Protein AF-A0A0D2M891-F1 (afdb_monomer_lite)

Foldseek 3Di:
DPDPPPQPPAPPPDDLQACEEDEFAPVVVCCCVPRVVRACDDPSHYHYDHADAQDWDADPNKTWHWYDQAPDVRQTKIKIWAWDPPPPDDPDDDGHTDIDIGNDRHD

Organism: NCBI:txid145388

Sequence (107 aa):
MASQVESIKRIPGLPRTFPSTIFCSDITADLLIHDYRLKVAGPGACQLVRLPMCERLVVDGVGVTALPANHCPGAVMLLFEVPRRGAAAAGGGGGGVHVILHTGDCR

Radius of gyration: 17.39 Å; chains: 1; bounding box: 45×27×53 Å

InterPro domains:
  IPR036866 Ribonuclease 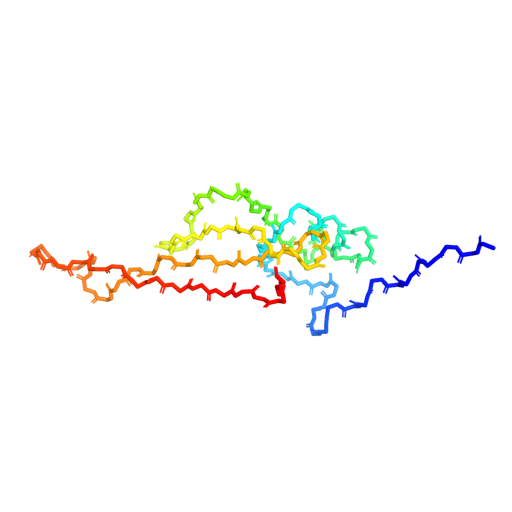Z/Hydroxyacylglutathione hydrolase-like [G3DSA:3.60.15.10] (10-107)
  IPR036866 Ribonuclease Z/Hydroxyacylglutathione hydrolase-like [SSF56281] (10-106)

Secondary structure (DSSP, 8-state):
-----------TT--S---SEEEE-HHHHHHHHHTS----SSTTPPEEEEPPBT-EEEETTEEEEEEE-SSSTT-EEEEEEEEPTTTTTSSSS--PEEEEEE--S--

Structure (mmCIF, N/CA/C/O backbone):
data_AF-A0A0D2M891-F1
#
_entry.id   AF-A0A0D2M891-F1
#
loop_
_atom_site.group_PDB
_atom_site.id
_atom_site.type_symbol
_atom_site.label_atom_id
_atom_site.label_alt_id
_atom_site.label_comp_id
_atom_site.label_asym_id
_atom_site.label_entity_id
_atom_site.label_seq_id
_atom_site.pdbx_PDB_ins_code
_atom_site.Cartn_x
_atom_site.Cartn_y
_atom_site.Cartn_z
_atom_site.occupancy
_atom_site.B_iso_or_equiv
_atom_site.auth_seq_id
_atom_site.auth_comp_id
_atom_site.auth_asym_id
_atom_site.auth_atom_id
_atom_site.pdbx_PDB_model_num
ATOM 1 N N . MET A 1 1 ? 19.100 -2.600 -30.274 1.00 41.88 1 MET A N 1
ATOM 2 C CA . MET A 1 1 ? 18.465 -3.137 -29.053 1.00 41.88 1 MET A CA 1
ATOM 3 C C . MET A 1 1 ? 18.854 -2.271 -27.860 1.00 41.88 1 MET A C 1
ATOM 5 O O . MET A 1 1 ? 19.705 -2.654 -27.073 1.00 41.88 1 MET A O 1
ATOM 9 N N . ALA A 1 2 ? 18.269 -1.074 -27.765 1.00 35.12 2 ALA A N 1
ATOM 10 C CA . ALA A 1 2 ? 18.356 -0.237 -26.573 1.00 35.12 2 ALA A CA 1
ATOM 11 C C . ALA A 1 2 ? 17.042 -0.446 -25.816 1.00 35.12 2 ALA A C 1
ATOM 13 O O . ALA A 1 2 ? 15.984 -0.014 -26.265 1.00 35.12 2 ALA A O 1
ATOM 14 N N . SER A 1 3 ? 17.127 -1.257 -24.765 1.00 44.69 3 SER A N 1
ATOM 15 C CA . SER A 1 3 ? 16.030 -1.659 -23.890 1.00 44.69 3 SER A CA 1
ATOM 16 C C . SER A 1 3 ? 15.277 -0.439 -23.366 1.00 44.69 3 SER A C 1
ATOM 18 O O . SER A 1 3 ? 15.904 0.495 -22.869 1.00 44.69 3 SER A O 1
ATOM 20 N N . GLN A 1 4 ? 13.945 -0.475 -23.459 1.00 41.50 4 GLN A N 1
ATOM 21 C CA . GLN A 1 4 ? 13.029 0.423 -22.761 1.00 41.50 4 GLN A CA 1
ATOM 22 C C . GLN A 1 4 ? 13.383 0.463 -21.271 1.00 41.50 4 GLN A C 1
ATOM 24 O O . GLN A 1 4 ? 12.987 -0.402 -20.499 1.00 41.50 4 GLN A O 1
ATOM 29 N N . VAL A 1 5 ? 14.131 1.479 -20.862 1.00 44.22 5 VAL A N 1
ATOM 30 C CA . VAL A 1 5 ? 14.094 1.981 -19.491 1.00 44.22 5 VAL A CA 1
ATOM 31 C C . VAL A 1 5 ? 13.279 3.259 -19.576 1.00 44.22 5 VAL A C 1
ATOM 33 O O . VAL A 1 5 ? 13.806 4.369 -19.517 1.00 44.22 5 VAL A O 1
ATOM 36 N N . GLU A 1 6 ? 11.981 3.108 -19.852 1.00 43.78 6 GLU A N 1
ATOM 37 C CA . GLU A 1 6 ? 11.057 4.216 -19.656 1.00 43.78 6 GLU A CA 1
ATOM 38 C C . GLU A 1 6 ? 11.119 4.566 -18.177 1.00 43.78 6 GLU A C 1
ATOM 40 O O . GLU A 1 6 ? 10.836 3.749 -17.302 1.00 43.78 6 GLU A O 1
ATOM 45 N N . SER A 1 7 ? 11.602 5.779 -17.921 1.00 43.09 7 SER A N 1
ATOM 46 C CA . SER A 1 7 ? 11.691 6.378 -16.604 1.00 43.09 7 SER A CA 1
ATOM 47 C C . SER A 1 7 ? 10.398 6.109 -15.851 1.00 43.09 7 SER A C 1
ATOM 49 O O . SER A 1 7 ? 9.326 6.405 -16.380 1.00 43.09 7 SER A O 1
ATOM 51 N N . ILE A 1 8 ? 10.489 5.582 -14.629 1.00 49.88 8 ILE A N 1
ATOM 52 C CA . ILE A 1 8 ? 9.356 5.537 -13.706 1.00 49.88 8 ILE A CA 1
ATOM 53 C C . ILE A 1 8 ? 8.727 6.917 -13.702 1.00 49.88 8 ILE A C 1
ATOM 55 O O . ILE A 1 8 ? 9.308 7.899 -13.226 1.00 49.88 8 ILE A O 1
ATOM 59 N N . LYS A 1 9 ? 7.565 7.000 -14.358 1.00 55.25 9 LYS A N 1
ATOM 60 C CA . LYS A 1 9 ? 6.776 8.214 -14.428 1.00 55.25 9 LYS A CA 1
ATOM 61 C C . LYS A 1 9 ? 6.457 8.537 -12.986 1.00 55.25 9 LYS A C 1
ATOM 63 O O . LYS A 1 9 ? 5.777 7.788 -12.295 1.00 55.25 9 LYS A O 1
ATOM 68 N N . ARG A 1 10 ? 7.066 9.625 -12.532 1.00 64.12 10 ARG A N 1
ATOM 69 C CA . ARG A 1 10 ? 6.881 10.232 -11.225 1.00 64.12 10 ARG A CA 1
ATOM 70 C C . ARG A 1 10 ? 5.417 10.075 -10.794 1.00 64.12 10 ARG A C 1
ATOM 72 O O . ARG A 1 10 ? 4.562 10.528 -11.547 1.00 64.12 10 ARG A O 1
ATOM 79 N N . ILE A 1 11 ? 5.132 9.474 -9.631 1.00 81.81 11 ILE A N 1
ATOM 80 C CA . ILE A 1 11 ? 3.766 9.443 -9.081 1.00 81.81 11 ILE A CA 1
ATOM 81 C C . ILE A 1 11 ? 3.316 10.902 -8.929 1.00 81.81 11 ILE A C 1
ATOM 83 O O . ILE A 1 11 ? 3.908 11.628 -8.116 1.00 81.81 11 ILE A O 1
ATOM 87 N N . PRO A 1 12 ? 2.356 11.385 -9.740 1.00 86.19 12 PRO A N 1
ATOM 88 C CA . PRO A 1 12 ? 2.004 12.795 -9.736 1.00 86.19 12 PRO A CA 1
ATOM 89 C C . PRO A 1 12 ? 1.512 13.209 -8.348 1.00 86.19 12 PRO A C 1
ATOM 91 O O . PRO A 1 12 ? 0.698 12.526 -7.738 1.00 86.19 12 PRO A O 1
ATOM 94 N N . GLY A 1 13 ? 2.037 14.319 -7.833 1.00 88.06 13 GLY A N 1
ATOM 95 C CA . GLY A 1 13 ? 1.647 14.849 -6.524 1.00 88.06 13 GLY A CA 1
ATOM 96 C C . GLY A 1 13 ? 2.391 14.272 -5.316 1.00 88.06 13 GLY A C 1
ATOM 97 O O . GLY A 1 13 ? 2.273 14.850 -4.240 1.00 88.06 13 GLY A O 1
ATOM 98 N N . LEU A 1 14 ? 3.214 13.225 -5.457 1.00 92.69 14 LEU A N 1
ATOM 99 C CA . LEU A 1 14 ? 4.024 12.724 -4.339 1.00 92.69 14 LEU A CA 1
ATOM 100 C C . LEU A 1 14 ? 5.336 13.530 -4.210 1.00 92.69 14 LEU A C 1
ATOM 102 O O . LEU A 1 14 ? 6.178 13.463 -5.098 1.00 92.69 14 LEU A O 1
ATOM 106 N N . PRO A 1 15 ? 5.602 14.317 -3.158 1.00 93.06 15 PRO A N 1
ATOM 107 C CA . PRO A 1 15 ? 6.916 14.950 -2.985 1.00 93.06 15 PRO A CA 1
ATOM 108 C C . PRO A 1 15 ? 8.009 13.926 -2.611 1.00 93.06 15 PRO A C 1
ATOM 110 O O . PRO A 1 15 ? 7.722 12.855 -2.088 1.00 93.06 15 PRO A O 1
ATOM 113 N N . ARG A 1 16 ? 9.295 14.257 -2.835 1.00 91.50 16 ARG A N 1
ATOM 114 C CA . ARG A 1 16 ? 10.427 13.400 -2.394 1.00 91.50 16 ARG A CA 1
ATOM 115 C C . ARG A 1 16 ? 10.555 13.321 -0.868 1.00 91.50 16 ARG A C 1
ATOM 117 O O . ARG A 1 16 ? 11.127 12.370 -0.347 1.00 91.50 16 ARG A O 1
ATOM 124 N N . THR A 1 17 ? 10.076 14.341 -0.167 1.00 94.38 17 THR A N 1
ATOM 125 C CA . THR A 1 17 ? 9.935 14.387 1.292 1.00 94.38 17 THR A CA 1
ATOM 126 C C . THR A 1 17 ? 8.458 14.310 1.618 1.00 94.38 17 THR A C 1
ATOM 128 O O . THR A 1 17 ? 7.717 15.237 1.293 1.00 94.38 17 THR A O 1
ATOM 131 N N . PHE A 1 18 ? 8.042 13.223 2.247 1.00 95.56 18 PHE A N 1
ATOM 132 C CA . PHE A 1 18 ? 6.651 12.977 2.592 1.00 95.56 18 PHE A CA 1
ATOM 133 C C . PHE A 1 18 ? 6.617 12.418 4.019 1.00 95.56 18 PHE A C 1
ATOM 135 O O . PHE A 1 18 ? 6.767 11.213 4.180 1.00 95.56 18 PHE A O 1
ATOM 142 N N . PRO A 1 19 ? 6.517 13.268 5.061 1.00 96.06 19 PRO A N 1
ATOM 143 C CA . PRO A 1 19 ? 6.595 12.848 6.463 1.00 96.06 19 PRO A CA 1
ATOM 144 C C . PRO A 1 19 ? 5.291 12.177 6.920 1.00 96.06 19 PRO A C 1
ATOM 146 O O . PRO A 1 19 ? 4.531 12.709 7.725 1.00 96.06 19 PRO A O 1
ATOM 149 N N . SER A 1 20 ? 4.982 11.033 6.323 1.00 95.94 20 SER A N 1
ATOM 150 C CA . SER A 1 20 ? 3.785 10.228 6.564 1.00 95.94 20 SER A CA 1
ATOM 151 C C . SER A 1 20 ? 4.051 8.778 6.167 1.00 95.94 20 SER A C 1
ATOM 153 O O . SER A 1 20 ? 5.165 8.429 5.768 1.00 95.94 20 SER A O 1
ATOM 155 N N . THR A 1 21 ? 3.036 7.928 6.302 1.00 97.38 21 THR A N 1
ATOM 156 C CA . THR A 1 21 ? 3.132 6.503 5.986 1.00 97.38 21 THR A CA 1
ATOM 157 C C . THR A 1 21 ? 2.552 6.212 4.610 1.00 97.38 21 THR A C 1
ATOM 159 O O . THR A 1 21 ? 1.449 6.651 4.288 1.00 97.38 21 THR A O 1
ATOM 162 N N . ILE A 1 22 ? 3.279 5.439 3.809 1.00 97.44 22 ILE A N 1
ATOM 163 C CA . ILE A 1 22 ? 2.796 4.884 2.546 1.00 97.44 22 ILE A CA 1
ATOM 164 C C . ILE A 1 22 ? 2.726 3.367 2.691 1.00 97.44 22 ILE A C 1
ATOM 166 O O . ILE A 1 22 ? 3.728 2.716 2.989 1.00 97.44 22 ILE A O 1
ATOM 170 N N . PHE A 1 23 ? 1.539 2.817 2.447 1.00 98.00 23 PHE A N 1
ATOM 171 C CA . PHE A 1 23 ? 1.301 1.382 2.347 1.00 98.00 23 PHE A CA 1
ATOM 172 C C . PHE A 1 23 ? 1.318 0.986 0.874 1.00 98.00 23 PHE A C 1
ATOM 174 O O . PHE A 1 23 ? 0.591 1.567 0.069 1.00 98.00 23 PHE A O 1
ATOM 181 N N . CYS A 1 24 ? 2.157 0.026 0.504 1.00 97.75 24 CYS A N 1
ATOM 182 C CA . CYS A 1 24 ? 2.269 -0.423 -0.881 1.00 97.75 24 CYS A CA 1
ATOM 183 C C . CYS A 1 24 ? 2.838 -1.843 -0.966 1.00 97.75 24 CYS A C 1
ATOM 185 O O . CYS A 1 24 ? 3.225 -2.427 0.043 1.00 97.75 24 CYS A O 1
ATOM 187 N N . SER A 1 25 ? 2.866 -2.415 -2.169 1.00 97.75 25 SER A N 1
ATOM 188 C CA . SER A 1 25 ? 3.539 -3.692 -2.421 1.00 97.75 25 SER A CA 1
ATOM 189 C C . SER A 1 25 ? 5.058 -3.565 -2.303 1.00 97.75 25 SER A C 1
ATOM 191 O O . SER A 1 25 ? 5.613 -2.470 -2.420 1.00 97.75 25 SER A O 1
ATOM 193 N N . ASP A 1 26 ? 5.740 -4.702 -2.158 1.00 97.56 26 ASP A N 1
ATOM 194 C CA . ASP A 1 26 ? 7.202 -4.749 -2.102 1.00 97.56 26 ASP A CA 1
ATOM 195 C C . ASP A 1 26 ? 7.872 -4.068 -3.292 1.00 97.56 26 ASP A C 1
ATOM 197 O O . ASP A 1 26 ? 8.735 -3.208 -3.125 1.00 97.56 26 ASP A O 1
ATOM 201 N N . ILE A 1 27 ? 7.405 -4.406 -4.493 1.00 96.62 27 ILE A N 1
ATOM 202 C CA . ILE A 1 27 ? 7.934 -3.856 -5.739 1.00 96.62 27 ILE A CA 1
ATOM 203 C C . ILE A 1 27 ? 7.732 -2.336 -5.765 1.00 96.62 27 ILE A C 1
ATOM 205 O O . ILE A 1 27 ? 8.656 -1.599 -6.089 1.00 96.62 27 ILE A O 1
ATOM 209 N N . THR A 1 28 ? 6.555 -1.837 -5.372 1.00 96.56 28 THR A N 1
ATOM 210 C CA . THR A 1 28 ? 6.307 -0.387 -5.333 1.00 96.56 28 THR A CA 1
ATOM 211 C C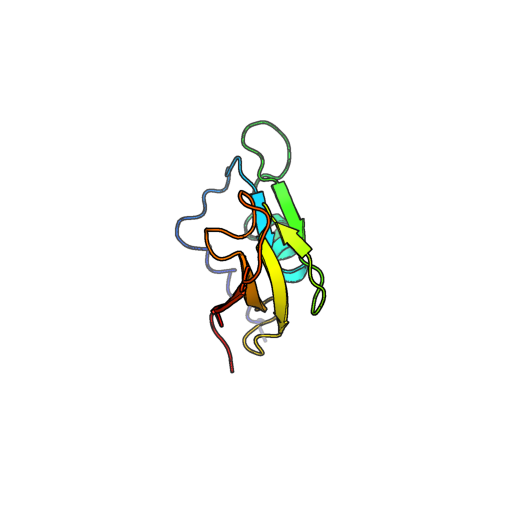 . THR A 1 28 ? 7.208 0.318 -4.319 1.00 96.56 28 THR A C 1
ATOM 213 O O . THR A 1 28 ? 7.729 1.393 -4.617 1.00 96.56 28 THR A O 1
ATOM 216 N N . ALA A 1 29 ? 7.438 -0.279 -3.146 1.00 97.19 29 ALA A N 1
ATOM 217 C CA . ALA A 1 29 ? 8.341 0.278 -2.143 1.00 97.19 29 ALA A CA 1
ATOM 218 C C . ALA A 1 29 ? 9.776 0.401 -2.682 1.00 97.19 29 ALA A C 1
ATOM 220 O O . ALA A 1 29 ? 10.409 1.443 -2.502 1.00 97.19 29 ALA A O 1
ATOM 221 N N . ASP A 1 30 ? 10.262 -0.614 -3.399 1.00 96.75 30 ASP A N 1
ATOM 222 C CA . ASP A 1 30 ? 11.586 -0.583 -4.026 1.00 96.75 30 ASP A CA 1
ATOM 223 C C . ASP A 1 30 ? 11.685 0.515 -5.089 1.00 96.75 30 ASP A C 1
ATOM 225 O O . ASP A 1 30 ? 12.637 1.295 -5.076 1.00 96.75 30 ASP A O 1
ATOM 229 N N . LEU A 1 31 ? 10.672 0.663 -5.949 1.00 95.44 31 LEU A N 1
ATOM 230 C CA . LEU A 1 31 ? 10.631 1.735 -6.954 1.00 95.44 31 LEU A CA 1
ATOM 231 C C . LEU A 1 31 ? 10.621 3.125 -6.294 1.00 95.44 31 LEU A C 1
ATOM 233 O O . LEU A 1 31 ? 11.307 4.043 -6.754 1.00 95.44 31 LEU A O 1
ATOM 237 N N . LEU A 1 32 ? 9.885 3.292 -5.188 1.00 95.50 32 LEU A N 1
ATOM 238 C CA . LEU A 1 32 ? 9.855 4.541 -4.423 1.00 95.50 32 LEU A CA 1
ATOM 239 C C . LEU A 1 32 ? 11.229 4.889 -3.831 1.00 95.50 32 LEU A C 1
ATOM 241 O O . LEU A 1 32 ? 11.647 6.049 -3.853 1.00 95.50 32 LEU A O 1
ATOM 245 N N . ILE A 1 33 ? 11.961 3.902 -3.323 1.00 95.44 33 ILE A N 1
ATOM 246 C CA . ILE A 1 33 ? 13.288 4.113 -2.736 1.00 95.44 33 ILE A CA 1
ATOM 247 C C . ILE A 1 33 ? 14.327 4.358 -3.833 1.00 95.44 33 ILE A C 1
ATOM 249 O O . ILE A 1 33 ? 15.068 5.347 -3.805 1.00 95.44 33 ILE A O 1
ATOM 253 N N . HIS A 1 34 ? 14.397 3.453 -4.804 1.00 94.00 34 HIS A N 1
ATOM 254 C CA . HIS A 1 34 ? 15.518 3.365 -5.726 1.00 94.00 34 HIS A CA 1
ATOM 255 C C . HIS A 1 34 ? 15.359 4.271 -6.934 1.00 94.00 34 HIS A C 1
ATOM 257 O O . HIS A 1 34 ? 16.333 4.903 -7.317 1.00 94.00 34 HIS A O 1
ATOM 263 N N . ASP A 1 35 ? 14.165 4.449 -7.479 1.00 91.00 35 ASP A N 1
ATOM 264 C CA . ASP A 1 35 ? 14.014 5.212 -8.720 1.00 91.00 35 ASP A CA 1
ATOM 265 C C . ASP A 1 35 ? 13.363 6.569 -8.470 1.00 91.00 35 ASP A C 1
ATOM 267 O O . ASP A 1 35 ? 13.839 7.606 -8.944 1.00 91.00 35 ASP A O 1
ATOM 271 N N . TYR A 1 36 ? 12.343 6.597 -7.611 1.00 90.25 36 TYR A N 1
ATOM 272 C CA . TYR A 1 36 ? 11.700 7.834 -7.180 1.00 90.25 36 TYR A CA 1
ATOM 273 C C . TYR A 1 36 ? 12.559 8.652 -6.202 1.00 90.25 36 TYR A C 1
ATOM 275 O O . TYR A 1 36 ? 12.322 9.849 -6.029 1.00 90.25 36 TYR A O 1
ATOM 283 N N . ARG A 1 37 ? 13.574 8.042 -5.571 1.00 93.81 37 ARG A N 1
ATOM 284 C CA . ARG A 1 37 ? 14.400 8.615 -4.484 1.00 93.81 37 ARG A CA 1
ATOM 285 C C . ARG A 1 37 ? 13.556 9.296 -3.400 1.00 93.81 37 ARG A C 1
ATOM 287 O O . ARG A 1 37 ? 13.811 10.448 -3.030 1.00 93.81 37 ARG A O 1
ATOM 294 N N . LEU A 1 38 ? 12.513 8.609 -2.940 1.00 95.75 38 LEU A N 1
ATOM 295 C CA . LEU A 1 38 ? 11.761 9.000 -1.753 1.00 95.75 38 LEU A CA 1
ATOM 296 C C . LEU A 1 38 ? 12.704 8.983 -0.544 1.00 95.75 38 LEU A C 1
ATOM 298 O O . LEU A 1 38 ? 13.465 8.033 -0.352 1.00 95.75 38 LEU A O 1
ATOM 302 N N . LYS A 1 39 ? 12.678 10.032 0.281 1.00 96.38 39 LYS A N 1
ATOM 303 C CA . LYS A 1 39 ? 13.460 10.044 1.519 1.00 96.38 39 LYS A CA 1
ATOM 304 C C . LYS A 1 39 ? 12.797 9.130 2.540 1.00 96.38 39 LYS A C 1
ATOM 306 O O . LYS A 1 39 ? 11.668 9.390 2.933 1.00 96.38 39 LYS A O 1
ATOM 311 N N . VAL A 1 40 ? 13.522 8.115 2.997 1.00 96.56 40 VAL A N 1
ATOM 312 C CA . VAL A 1 40 ? 13.071 7.156 4.027 1.00 96.56 40 VAL A CA 1
ATOM 313 C C . VAL A 1 40 ? 13.885 7.242 5.325 1.00 96.56 40 VAL A C 1
ATOM 315 O O . VAL A 1 40 ? 13.656 6.480 6.255 1.00 96.56 40 VAL A O 1
ATOM 318 N N . ALA A 1 41 ? 14.829 8.187 5.409 1.00 95.56 41 ALA A N 1
ATOM 319 C CA . ALA A 1 41 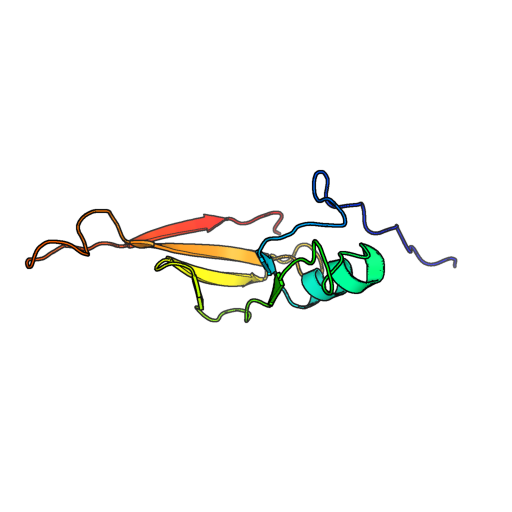? 15.624 8.460 6.605 1.00 95.56 41 ALA A CA 1
ATOM 320 C C . ALA A 1 41 ? 15.906 9.966 6.767 1.00 95.56 41 ALA A C 1
ATOM 322 O O . ALA A 1 41 ? 15.997 10.702 5.778 1.00 95.56 41 ALA A O 1
ATOM 323 N N . GLY A 1 42 ? 16.059 10.412 8.018 1.00 94.69 42 GLY A N 1
ATOM 324 C CA . GLY A 1 42 ? 16.323 11.809 8.379 1.00 94.69 42 GLY A CA 1
ATOM 325 C C . GLY A 1 42 ? 15.080 12.717 8.392 1.00 94.69 42 GLY A C 1
ATOM 326 O O . GLY A 1 42 ? 13.947 12.239 8.312 1.00 94.69 42 GLY A O 1
ATOM 327 N N . PRO A 1 43 ? 15.264 14.045 8.513 1.00 93.56 43 PRO A N 1
ATOM 328 C CA . PRO A 1 43 ? 14.156 14.997 8.551 1.00 93.56 43 PRO A CA 1
ATOM 329 C C . PRO A 1 43 ? 13.300 14.947 7.279 1.00 93.56 43 PRO A C 1
ATOM 331 O O . PRO A 1 43 ? 13.814 15.044 6.160 1.00 93.56 43 PRO A O 1
ATOM 334 N N . GLY A 1 44 ? 11.982 14.819 7.453 1.00 92.56 44 GLY A N 1
ATOM 335 C CA . GLY A 1 44 ? 11.032 14.719 6.342 1.00 92.56 44 GLY A CA 1
ATOM 336 C C . GLY A 1 44 ? 10.965 13.336 5.680 1.00 92.56 44 GLY A C 1
ATOM 337 O O . GLY A 1 44 ? 10.488 13.241 4.546 1.00 92.56 44 GLY A O 1
ATOM 338 N N . ALA A 1 45 ? 11.472 12.294 6.350 1.00 95.81 45 ALA A N 1
ATOM 339 C CA . ALA A 1 45 ? 11.403 10.914 5.887 1.00 95.81 45 ALA A CA 1
ATOM 340 C C . ALA A 1 45 ? 9.976 10.352 5.895 1.00 95.81 45 ALA A C 1
ATOM 342 O O . ALA A 1 45 ? 9.213 10.577 6.831 1.00 95.81 45 ALA A O 1
ATOM 343 N N . CYS A 1 46 ? 9.664 9.578 4.862 1.00 97.62 46 CYS A N 1
ATOM 344 C CA . CYS A 1 46 ? 8.472 8.754 4.757 1.00 97.62 46 CYS A CA 1
ATOM 345 C C . CYS A 1 46 ? 8.685 7.415 5.457 1.00 97.62 46 CYS A C 1
ATOM 347 O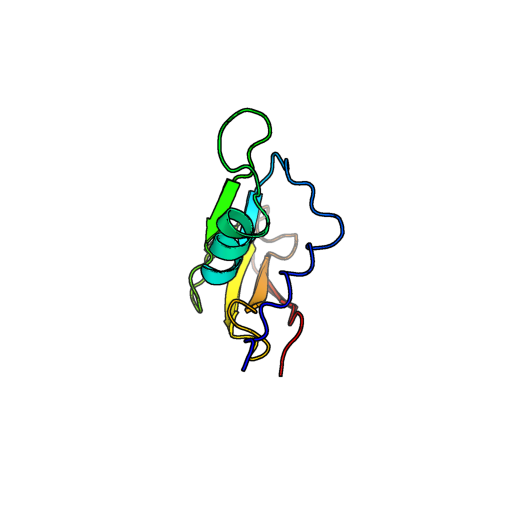 O . CYS A 1 46 ? 9.739 6.793 5.310 1.00 97.62 46 CYS A O 1
ATOM 349 N N . GLN A 1 47 ? 7.650 6.932 6.137 1.00 97.88 47 GLN A N 1
ATOM 350 C CA . GLN A 1 47 ? 7.573 5.543 6.563 1.00 97.88 47 GLN A CA 1
ATOM 351 C C . GLN A 1 47 ? 6.977 4.713 5.422 1.00 97.88 47 GLN A C 1
ATOM 353 O O . GLN A 1 47 ? 5.886 5.009 4.939 1.00 97.88 47 GLN A O 1
ATOM 358 N N . LEU A 1 48 ? 7.684 3.677 4.976 1.00 97.38 48 LEU A N 1
ATOM 359 C CA . LEU A 1 48 ? 7.153 2.713 4.012 1.00 97.38 48 LEU A CA 1
ATOM 360 C C . LEU A 1 48 ? 6.720 1.448 4.744 1.00 97.38 48 LEU A C 1
ATOM 362 O O . LEU A 1 48 ? 7.509 0.854 5.476 1.00 97.38 48 LEU A O 1
ATOM 366 N N . VAL A 1 49 ? 5.477 1.033 4.519 1.00 97.94 49 VAL A N 1
ATOM 367 C CA . VAL A 1 49 ? 4.937 -0.236 5.004 1.00 97.94 49 VAL A CA 1
ATOM 368 C C . VAL A 1 49 ? 4.638 -1.119 3.802 1.00 97.94 49 VAL A C 1
ATOM 370 O O . VAL A 1 49 ? 3.813 -0.787 2.948 1.00 97.94 49 VAL A O 1
ATOM 373 N N . ARG A 1 50 ? 5.339 -2.249 3.741 1.00 98.06 50 ARG A N 1
ATOM 374 C CA . ARG A 1 50 ? 5.145 -3.281 2.725 1.00 98.06 50 ARG A CA 1
ATOM 375 C C . ARG A 1 50 ? 3.946 -4.134 3.122 1.00 98.06 50 ARG A C 1
ATOM 377 O O . ARG A 1 50 ? 3.932 -4.706 4.209 1.00 98.06 50 ARG A O 1
ATOM 384 N N . LEU A 1 51 ? 2.926 -4.159 2.272 1.00 98.00 51 LEU A N 1
ATOM 385 C CA . LEU A 1 51 ? 1.724 -4.956 2.488 1.00 98.00 51 LEU A CA 1
ATOM 386 C C . LEU A 1 51 ? 1.991 -6.413 2.092 1.00 98.00 51 LEU A C 1
ATOM 388 O O . LEU A 1 51 ? 2.412 -6.645 0.954 1.00 98.00 51 LEU A O 1
ATOM 392 N N . PRO A 1 52 ? 1.714 -7.391 2.972 1.00 97.06 52 PRO A N 1
ATOM 393 C CA . PRO A 1 52 ? 1.784 -8.792 2.592 1.00 97.06 52 PRO A CA 1
ATOM 394 C C . PRO A 1 52 ? 0.676 -9.110 1.578 1.00 97.06 52 PRO A C 1
ATOM 396 O O . PRO A 1 52 ? -0.475 -8.683 1.713 1.00 97.06 52 PRO A O 1
ATOM 399 N N . MET A 1 53 ? 1.031 -9.837 0.521 1.00 97.31 53 MET A N 1
ATOM 400 C CA . MET A 1 53 ? 0.081 -10.206 -0.528 1.00 97.31 53 MET A CA 1
ATOM 401 C C . MET A 1 53 ? -0.877 -11.288 -0.032 1.00 97.31 53 MET A C 1
ATOM 403 O O . MET A 1 53 ? -0.449 -12.280 0.550 1.00 97.31 53 MET A O 1
ATOM 407 N N . CYS A 1 54 ? -2.167 -11.116 -0.324 1.00 97.50 54 CYS A N 1
ATOM 408 C CA . CYS A 1 54 ? -3.245 -12.040 0.037 1.00 97.50 54 CYS A CA 1
ATOM 409 C C . CYS A 1 54 ? -3.382 -12.305 1.548 1.00 97.50 54 CYS A C 1
ATOM 411 O O . CYS A 1 54 ? -4.026 -13.274 1.946 1.00 97.50 54 CYS A O 1
ATOM 413 N N . GLU A 1 55 ? -2.818 -11.434 2.382 1.00 97.94 55 GLU A N 1
ATOM 414 C CA . GLU A 1 55 ? -2.899 -11.513 3.835 1.00 97.94 55 GLU A CA 1
ATOM 415 C C . GLU A 1 55 ? -3.530 -10.236 4.395 1.00 97.94 55 GLU A C 1
ATOM 417 O O . GLU A 1 55 ? -3.278 -9.124 3.922 1.00 97.94 55 GLU A O 1
ATOM 422 N N . ARG A 1 56 ? -4.388 -10.404 5.405 1.00 96.69 56 ARG A N 1
ATOM 423 C CA . ARG A 1 56 ? -5.101 -9.298 6.041 1.00 96.69 56 ARG A CA 1
ATOM 424 C C . ARG A 1 56 ? -4.208 -8.609 7.069 1.00 96.69 56 ARG A C 1
ATOM 426 O O . ARG A 1 56 ? -3.829 -9.210 8.069 1.00 96.69 56 ARG A O 1
ATOM 433 N N . LEU A 1 57 ? -3.999 -7.309 6.886 1.00 96.62 57 LEU A N 1
ATOM 434 C CA . LEU A 1 57 ? -3.385 -6.403 7.855 1.00 96.62 57 LEU A CA 1
ATOM 435 C C . LEU A 1 57 ? -4.453 -5.484 8.461 1.00 96.62 57 LEU A C 1
ATOM 437 O O . LEU A 1 57 ? -5.343 -5.021 7.755 1.00 96.62 57 LEU A O 1
ATOM 441 N N . VAL A 1 58 ? -4.377 -5.186 9.759 1.00 96.38 58 VAL A N 1
ATOM 442 C CA . VAL A 1 58 ? -5.245 -4.173 10.380 1.00 96.38 58 VAL A CA 1
ATOM 443 C C . VAL A 1 58 ? -4.518 -2.832 10.416 1.00 96.38 58 VAL A C 1
ATOM 445 O O . VAL A 1 58 ? -3.463 -2.719 11.034 1.00 96.38 58 VAL A O 1
ATOM 448 N N . VAL A 1 59 ? -5.104 -1.818 9.781 1.00 95.75 59 VAL A N 1
ATOM 449 C CA . VAL A 1 59 ? -4.619 -0.432 9.774 1.00 95.75 59 VAL A CA 1
ATOM 450 C C . VAL A 1 59 ? -5.702 0.441 10.395 1.00 95.75 59 VAL A C 1
ATOM 452 O O . VAL A 1 59 ? -6.806 0.514 9.866 1.00 95.75 59 VAL A O 1
ATOM 455 N N . ASP A 1 60 ? -5.420 1.044 11.550 1.00 93.88 60 ASP A N 1
ATOM 456 C CA . ASP A 1 60 ? -6.351 1.920 12.282 1.00 93.88 60 ASP A CA 1
ATOM 457 C C . ASP A 1 60 ? -7.764 1.325 12.475 1.00 93.88 60 ASP A C 1
ATOM 459 O O . ASP A 1 60 ? -8.786 2.000 12.359 1.00 93.88 60 ASP A O 1
ATOM 463 N N . GLY A 1 61 ? -7.829 0.019 12.761 1.00 93.62 61 GLY A N 1
ATOM 464 C CA . GLY A 1 61 ? -9.086 -0.714 12.964 1.00 93.62 61 GLY A CA 1
ATOM 465 C C . GLY A 1 61 ? -9.801 -1.154 11.679 1.00 93.62 61 GLY A C 1
ATOM 466 O O . GLY A 1 61 ? -10.857 -1.780 11.762 1.00 93.62 61 GLY A O 1
ATOM 467 N N . VAL A 1 62 ? -9.230 -0.881 10.503 1.00 95.94 62 VAL A N 1
ATOM 468 C CA . VAL A 1 62 ? -9.724 -1.326 9.192 1.00 95.94 62 VAL A CA 1
ATOM 469 C C . VAL A 1 62 ? -8.908 -2.527 8.720 1.00 95.94 62 VAL A C 1
ATOM 471 O O . VAL A 1 62 ? -7.680 -2.494 8.732 1.00 95.94 62 VAL A O 1
ATOM 474 N N . GLY A 1 63 ? -9.578 -3.602 8.299 1.00 97.38 63 GLY A N 1
ATOM 475 C CA . GLY A 1 63 ? -8.898 -4.708 7.622 1.00 97.38 63 GLY A CA 1
ATOM 476 C C . GLY A 1 63 ? -8.501 -4.292 6.208 1.00 97.38 63 GLY A C 1
ATOM 477 O O . GLY A 1 63 ? -9.333 -3.765 5.480 1.00 97.38 63 GLY A O 1
ATOM 478 N N . VAL A 1 64 ? -7.251 -4.515 5.823 1.00 98.38 64 VAL A N 1
ATOM 479 C CA . VAL A 1 64 ? -6.706 -4.202 4.499 1.00 98.38 64 VAL A CA 1
ATOM 480 C C . VAL A 1 64 ? -6.012 -5.444 3.963 1.00 98.38 64 VAL A C 1
ATOM 482 O O . VAL A 1 64 ? -5.148 -6.004 4.631 1.00 98.38 64 VAL A O 1
ATOM 485 N N . THR A 1 65 ? -6.378 -5.879 2.761 1.00 98.56 65 THR A N 1
ATOM 486 C CA . THR A 1 65 ? -5.704 -6.982 2.058 1.00 98.56 65 THR A CA 1
ATOM 487 C C . THR A 1 65 ? -5.262 -6.510 0.680 1.00 98.56 65 THR A C 1
ATOM 489 O O . THR A 1 65 ? -6.079 -5.988 -0.083 1.00 98.56 65 THR A O 1
ATOM 492 N N . ALA A 1 66 ? -3.983 -6.701 0.353 1.00 98.44 66 ALA A N 1
ATOM 493 C CA . ALA A 1 66 ? -3.456 -6.453 -0.986 1.00 98.44 66 ALA A CA 1
ATOM 494 C C . ALA A 1 66 ? -3.650 -7.693 -1.869 1.00 98.44 66 ALA A C 1
ATOM 496 O O . ALA A 1 66 ? -3.232 -8.792 -1.510 1.00 98.44 66 ALA A O 1
ATOM 497 N N . LEU A 1 67 ? -4.276 -7.522 -3.033 1.00 98.25 67 LEU A N 1
ATOM 498 C CA . LEU A 1 67 ? -4.542 -8.584 -4.008 1.00 98.25 67 LEU A CA 1
ATOM 499 C C . LEU A 1 67 ? -3.829 -8.268 -5.332 1.00 98.25 67 LEU A C 1
ATOM 501 O O . LEU A 1 67 ? -3.673 -7.094 -5.665 1.00 98.25 67 LEU A O 1
ATOM 505 N N . PRO A 1 68 ? -3.392 -9.268 -6.115 1.00 96.88 68 PRO A N 1
ATOM 506 C CA . PRO A 1 68 ? -2.735 -9.017 -7.397 1.00 96.88 68 PRO A CA 1
ATOM 507 C C . PRO A 1 68 ? -3.696 -8.346 -8.392 1.00 96.88 68 PRO A C 1
ATOM 509 O O . PRO A 1 68 ? -4.794 -8.846 -8.610 1.00 96.88 68 PRO A O 1
ATOM 512 N N . ALA A 1 69 ? -3.276 -7.241 -9.023 1.00 96.81 69 ALA A N 1
ATOM 513 C CA . ALA A 1 69 ? -4.101 -6.515 -10.003 1.00 96.81 69 ALA A CA 1
ATOM 514 C C . ALA A 1 69 ? -3.894 -6.950 -11.466 1.00 96.81 69 ALA A C 1
ATOM 516 O O . ALA A 1 69 ? -4.642 -6.522 -12.340 1.00 96.81 69 ALA A O 1
ATOM 517 N N . ASN A 1 70 ? -2.875 -7.770 -11.759 1.00 94.12 70 ASN A N 1
ATOM 518 C CA . ASN A 1 70 ? -2.578 -8.257 -13.118 1.00 94.12 70 ASN A CA 1
ATOM 519 C C . ASN A 1 70 ? -2.360 -7.138 -14.174 1.00 94.12 70 ASN A C 1
ATOM 521 O O . ASN A 1 70 ? -2.595 -7.328 -15.365 1.00 94.12 70 ASN A O 1
ATOM 525 N N . HIS A 1 71 ? -1.898 -5.957 -13.748 1.00 91.81 71 HIS A N 1
ATOM 526 C CA . HIS A 1 71 ? -1.626 -4.823 -14.640 1.00 91.81 71 HIS A CA 1
ATOM 527 C C . HIS A 1 71 ? -0.128 -4.621 -14.914 1.00 91.81 71 HIS A C 1
ATOM 529 O O . HIS A 1 71 ? 0.311 -4.670 -16.059 1.00 91.81 71 HIS A O 1
ATOM 535 N N . CYS A 1 72 ? 0.658 -4.413 -13.857 1.00 92.06 72 CYS A N 1
ATOM 536 C CA . CYS A 1 72 ? 2.108 -4.205 -13.889 1.00 92.06 72 CYS A CA 1
ATOM 537 C C . CYS A 1 72 ? 2.748 -4.839 -12.641 1.00 92.06 72 CYS A C 1
ATOM 539 O O . CYS A 1 72 ? 2.043 -5.057 -11.648 1.00 92.06 72 CYS A O 1
ATOM 541 N N . PRO A 1 73 ? 4.068 -5.110 -12.638 1.00 94.75 73 PRO A N 1
ATOM 542 C CA . PRO A 1 73 ? 4.764 -5.542 -11.430 1.00 94.75 73 PRO A CA 1
ATOM 543 C C . PRO A 1 73 ? 4.513 -4.568 -10.274 1.00 94.75 73 PRO A C 1
ATOM 545 O O . PRO A 1 73 ? 4.704 -3.363 -10.411 1.00 94.75 73 PRO A O 1
ATOM 548 N N . GLY A 1 74 ? 4.054 -5.093 -9.139 1.00 93.75 74 GLY A N 1
ATOM 549 C CA . GLY A 1 74 ? 3.735 -4.297 -7.955 1.00 93.75 74 GLY A CA 1
ATOM 550 C C . GLY A 1 74 ? 2.340 -3.667 -7.931 1.00 93.75 74 GLY A C 1
ATOM 551 O O . GLY A 1 74 ? 1.957 -3.159 -6.878 1.00 93.75 74 GLY A O 1
ATOM 552 N N . ALA A 1 75 ? 1.561 -3.727 -9.016 1.00 96.00 75 ALA A N 1
ATOM 553 C CA . ALA A 1 75 ? 0.177 -3.255 -9.019 1.00 96.00 75 ALA A CA 1
ATOM 554 C C . ALA A 1 75 ? -0.715 -4.164 -8.156 1.00 96.00 75 ALA A C 1
ATOM 556 O O . ALA A 1 75 ? -0.700 -5.392 -8.304 1.00 96.00 75 ALA A O 1
ATOM 557 N N . VAL A 1 76 ? -1.506 -3.555 -7.271 1.00 98.00 76 VAL A N 1
ATOM 558 C CA . VAL A 1 76 ? -2.382 -4.265 -6.332 1.00 98.00 76 VAL A CA 1
ATOM 559 C C . VAL A 1 76 ? -3.784 -3.674 -6.323 1.00 98.00 76 VAL A C 1
ATOM 561 O O . VAL A 1 76 ? -3.954 -2.461 -6.428 1.00 98.00 76 VAL A O 1
ATOM 564 N N . MET A 1 77 ? -4.776 -4.539 -6.140 1.00 98.56 77 MET A N 1
ATOM 565 C CA . MET A 1 77 ? -6.090 -4.136 -5.654 1.00 98.56 77 MET A CA 1
ATOM 566 C C . MET A 1 77 ? -6.057 -4.113 -4.124 1.00 98.56 77 MET A C 1
ATOM 568 O O . MET A 1 77 ? -5.335 -4.897 -3.503 1.00 98.56 77 MET A O 1
ATOM 572 N N . LEU A 1 78 ? -6.858 -3.251 -3.506 1.00 98.62 78 LEU A N 1
ATOM 573 C CA . LEU A 1 78 ? -6.978 -3.150 -2.054 1.00 98.62 78 LEU A CA 1
ATOM 574 C C . LEU A 1 78 ? -8.400 -3.503 -1.624 1.00 98.62 78 LEU A C 1
ATOM 576 O O . LEU A 1 78 ? -9.358 -2.831 -2.012 1.00 98.62 78 LEU A O 1
ATOM 580 N N . LEU A 1 79 ? -8.527 -4.555 -0.818 1.00 98.50 79 LEU A N 1
ATOM 581 C CA . LEU A 1 79 ? -9.770 -4.934 -0.157 1.00 98.50 79 LEU A CA 1
ATOM 582 C C . LEU A 1 79 ? -9.791 -4.333 1.250 1.00 98.50 79 LEU A C 1
ATOM 584 O O . LEU A 1 79 ? -8.944 -4.671 2.075 1.00 98.50 79 LEU A O 1
ATOM 588 N N . PHE A 1 80 ? -10.767 -3.472 1.516 1.00 98.31 80 PHE A N 1
ATOM 589 C CA . PHE A 1 80 ? -10.988 -2.837 2.807 1.00 98.31 80 PHE A CA 1
ATOM 590 C C . PHE A 1 80 ? -12.202 -3.439 3.509 1.00 98.31 80 PHE A C 1
ATOM 592 O O . PHE A 1 80 ? -13.290 -3.512 2.941 1.00 98.31 80 PHE A O 1
ATOM 599 N N . GLU A 1 81 ? -12.028 -3.792 4.774 1.00 97.06 81 GLU A N 1
ATOM 600 C CA . GLU A 1 81 ? -13.060 -4.262 5.691 1.00 97.06 81 GLU A CA 1
ATOM 601 C C . GLU A 1 81 ? -13.247 -3.210 6.788 1.00 97.06 81 GLU A C 1
ATOM 603 O O . GLU A 1 81 ? -12.538 -3.193 7.798 1.00 97.06 81 GLU A O 1
ATOM 608 N N . VAL A 1 82 ? -14.186 -2.292 6.559 1.00 95.38 82 VAL A N 1
ATOM 609 C CA . VAL A 1 82 ? -14.434 -1.124 7.409 1.00 95.38 82 VAL A CA 1
ATOM 610 C C . VAL A 1 82 ? -15.545 -1.440 8.416 1.00 95.38 82 VAL A C 1
ATOM 612 O O . VAL A 1 82 ? -16.660 -1.776 8.003 1.00 95.38 82 VAL A O 1
ATOM 615 N N . PRO A 1 83 ? -15.314 -1.309 9.733 1.00 90.88 83 PRO A N 1
ATOM 616 C CA . PRO A 1 83 ? -16.376 -1.465 10.725 1.00 90.88 83 PRO A CA 1
ATOM 617 C C . PRO A 1 83 ? -17.501 -0.442 10.507 1.00 90.88 83 PRO A C 1
ATOM 619 O O . PRO A 1 83 ? -17.245 0.759 10.393 1.00 90.88 83 PRO A O 1
ATOM 622 N N . ARG A 1 84 ? -18.770 -0.876 10.475 1.00 85.88 84 ARG A N 1
ATOM 623 C CA . ARG A 1 84 ? -19.896 0.072 10.446 1.00 85.88 84 ARG A CA 1
ATOM 624 C C . ARG A 1 84 ? -20.022 0.777 11.799 1.00 85.88 84 ARG A C 1
ATOM 626 O O . ARG A 1 84 ? -19.855 0.174 12.863 1.00 85.88 84 ARG A O 1
ATOM 633 N N . ARG A 1 85 ? -20.338 2.076 11.760 1.00 68.56 85 ARG A N 1
ATOM 634 C CA . ARG A 1 85 ? -20.518 2.909 12.958 1.00 68.56 85 ARG A CA 1
ATOM 635 C C . ARG A 1 85 ? -21.606 2.292 13.850 1.00 68.56 85 ARG A C 1
ATOM 637 O O . ARG A 1 85 ? -22.719 2.075 13.385 1.00 68.56 85 ARG A O 1
ATOM 644 N N . GLY A 1 86 ? -21.257 2.000 15.106 1.00 57.62 86 GLY A N 1
ATOM 645 C CA . GLY A 1 86 ? -22.122 1.320 16.084 1.00 57.62 86 GLY A CA 1
ATOM 646 C C . GLY A 1 86 ? -21.528 0.037 16.679 1.00 57.62 86 GLY A C 1
ATOM 647 O O . GLY A 1 86 ? -21.944 -0.371 17.755 1.00 57.62 86 GLY A O 1
ATOM 648 N N . ALA A 1 87 ? -20.503 -0.556 16.056 1.00 54.09 87 ALA A N 1
ATOM 649 C CA . ALA A 1 87 ? -19.909 -1.813 16.531 1.00 54.09 87 ALA A CA 1
ATOM 650 C C . ALA A 1 87 ? -19.021 -1.690 17.792 1.00 54.09 87 ALA A C 1
ATOM 652 O O . ALA A 1 87 ? -18.704 -2.704 18.404 1.00 54.09 87 ALA A O 1
ATOM 653 N N . ALA A 1 88 ? -18.622 -0.476 18.195 1.00 53.03 88 ALA A N 1
ATOM 654 C CA . ALA A 1 88 ? -17.643 -0.261 19.270 1.00 53.03 88 ALA A CA 1
ATOM 655 C C . ALA A 1 88 ? -18.169 0.520 20.495 1.00 53.03 88 ALA A C 1
ATOM 657 O O . ALA A 1 88 ? -17.361 0.954 21.309 1.00 53.03 88 ALA A O 1
ATOM 658 N N . ALA A 1 89 ? -19.487 0.731 20.650 1.00 51.72 89 ALA A N 1
ATOM 659 C CA . ALA A 1 89 ? -19.999 1.559 21.760 1.00 51.72 89 ALA A CA 1
ATOM 660 C C . ALA A 1 89 ? -21.274 1.077 22.480 1.00 51.72 89 ALA A C 1
ATOM 662 O O . ALA A 1 89 ? -21.682 1.722 23.440 1.00 51.72 89 ALA A O 1
ATOM 663 N N . ALA A 1 90 ? -21.905 -0.034 22.098 1.00 46.47 90 ALA A N 1
ATOM 664 C CA . ALA A 1 90 ? -23.033 -0.563 22.865 1.00 46.47 90 ALA A CA 1
ATOM 665 C C . ALA A 1 90 ? -23.087 -2.084 22.752 1.00 46.47 90 ALA A C 1
ATOM 667 O O . ALA A 1 90 ? -23.084 -2.633 21.652 1.00 46.47 90 ALA A O 1
ATOM 668 N N . GLY A 1 91 ? -23.120 -2.767 23.896 1.00 50.88 91 GLY A N 1
ATOM 669 C CA . GLY A 1 91 ? -23.433 -4.188 23.943 1.00 50.88 91 GLY A CA 1
ATOM 670 C C . GLY A 1 91 ? -24.784 -4.442 23.278 1.00 50.88 91 GLY A C 1
ATOM 671 O O . GLY A 1 91 ? -25.783 -3.843 23.663 1.00 50.88 91 GLY A O 1
ATOM 672 N N . GLY A 1 92 ? -24.798 -5.322 22.278 1.00 46.09 92 GLY A N 1
ATOM 673 C CA . GLY A 1 92 ? -26.024 -5.773 21.622 1.00 46.09 92 GLY A CA 1
ATOM 674 C C . GLY A 1 92 ? -25.961 -5.734 20.096 1.00 46.09 92 GLY A C 1
ATOM 675 O O . GLY A 1 92 ? -26.185 -4.697 19.492 1.00 46.09 92 GLY A O 1
ATOM 676 N N . GLY A 1 93 ? -25.683 -6.902 19.506 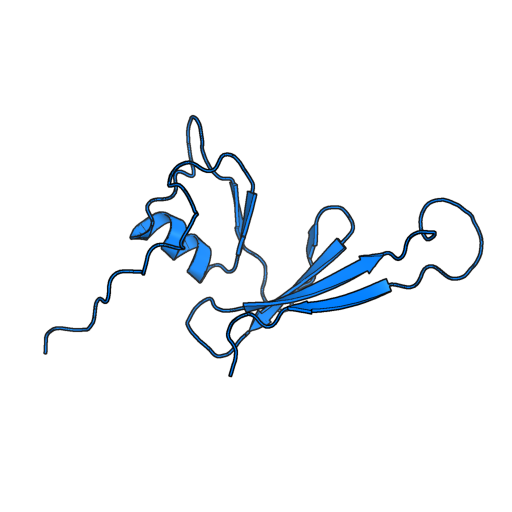1.00 51.88 93 GLY A N 1
ATOM 677 C CA . GLY A 1 93 ? -26.174 -7.387 18.206 1.00 51.88 93 GLY A CA 1
ATOM 678 C C . GLY A 1 93 ? -26.199 -6.435 17.003 1.00 51.88 93 GLY A C 1
ATOM 679 O O . GLY A 1 93 ? -27.129 -5.653 16.848 1.00 51.88 93 GLY A O 1
ATOM 680 N N . GLY A 1 94 ? -25.266 -6.639 16.061 1.00 53.09 94 GLY A N 1
ATOM 681 C CA . GLY A 1 94 ? -25.410 -6.163 14.674 1.00 53.09 94 GLY A CA 1
ATOM 682 C C . GLY A 1 94 ? -24.246 -5.355 14.094 1.00 53.09 94 GLY A C 1
ATOM 683 O O . GLY A 1 94 ? -24.454 -4.587 13.157 1.00 53.09 94 GLY A O 1
ATOM 684 N N . GLY A 1 95 ? -23.026 -5.494 14.622 1.00 59.12 95 GLY A N 1
ATOM 685 C CA . GLY A 1 95 ? -21.832 -4.811 14.107 1.00 59.12 95 GLY A CA 1
ATOM 686 C C . GLY A 1 95 ? -21.368 -5.357 12.753 1.00 59.12 95 GLY A C 1
ATOM 687 O O . GLY A 1 95 ? -20.429 -6.141 12.689 1.00 59.12 95 GLY A O 1
ATOM 688 N N . GLY A 1 96 ? -22.044 -4.979 11.668 1.00 77.81 96 GLY A N 1
ATOM 689 C CA . GLY A 1 96 ? -21.662 -5.374 10.312 1.00 77.81 96 GLY A CA 1
ATOM 690 C C . GLY A 1 96 ? -20.367 -4.705 9.831 1.00 77.81 96 GLY A C 1
ATOM 691 O O . GLY A 1 96 ? -20.002 -3.615 10.274 1.00 77.81 96 GLY A O 1
ATOM 692 N N . VAL A 1 97 ? -19.703 -5.332 8.865 1.00 90.75 97 VAL A N 1
ATOM 693 C CA . VAL A 1 97 ? -18.541 -4.778 8.154 1.00 90.75 97 VAL A CA 1
ATOM 694 C C . VAL A 1 97 ? -18.999 -4.262 6.789 1.00 90.75 97 VAL A C 1
ATOM 696 O O . VAL A 1 97 ? -19.846 -4.872 6.135 1.00 90.75 97 VAL A O 1
ATOM 699 N N . HIS A 1 98 ? -18.484 -3.111 6.365 1.00 94.06 98 HIS A N 1
ATOM 700 C CA . HIS A 1 98 ? -18.575 -2.658 4.984 1.00 94.06 98 HIS A CA 1
ATOM 701 C C . HIS A 1 98 ? -17.327 -3.120 4.233 1.00 94.06 98 HIS A C 1
ATOM 703 O O . HIS A 1 98 ? -16.211 -2.817 4.648 1.00 94.06 98 HIS A O 1
ATOM 709 N N . VAL A 1 99 ? -17.517 -3.822 3.118 1.00 96.38 99 VAL A N 1
ATOM 710 C CA . VAL A 1 99 ? -16.420 -4.315 2.280 1.00 96.38 99 VAL A CA 1
ATOM 711 C C . VAL A 1 99 ? -16.286 -3.420 1.051 1.00 96.38 99 VAL A C 1
ATOM 713 O O . VAL A 1 99 ? -17.280 -3.139 0.385 1.00 96.38 99 VAL A O 1
ATOM 716 N N . ILE A 1 100 ? -15.079 -2.927 0.774 1.00 97.88 100 ILE A N 1
ATOM 717 C CA . ILE A 1 100 ? -14.772 -2.059 -0.373 1.00 97.88 100 ILE A CA 1
ATOM 718 C C . ILE A 1 100 ? -13.589 -2.664 -1.119 1.00 97.88 100 ILE A C 1
ATOM 720 O O . ILE A 1 100 ? -12.543 -2.875 -0.520 1.00 97.88 100 ILE A O 1
ATOM 724 N N . LEU A 1 101 ? -13.729 -2.901 -2.421 1.00 98.31 101 LEU A N 1
ATOM 725 C CA . LEU A 1 101 ? -12.611 -3.263 -3.287 1.00 98.31 101 LEU A CA 1
ATOM 726 C C . LEU A 1 101 ? -12.233 -2.053 -4.141 1.00 98.31 101 LEU A C 1
ATOM 728 O O . LEU A 1 101 ? -13.036 -1.588 -4.948 1.00 98.31 101 LEU A O 1
ATOM 732 N N . HIS A 1 102 ? -11.013 -1.554 -3.975 1.00 98.31 102 HIS A N 1
ATOM 733 C CA . HIS A 1 102 ? -10.416 -0.600 -4.899 1.00 98.31 102 HIS A CA 1
ATOM 734 C C . HIS A 1 102 ? -9.484 -1.349 -5.847 1.00 98.31 102 HIS A C 1
ATOM 736 O O . HIS A 1 102 ? -8.486 -1.920 -5.414 1.00 98.31 102 HIS A O 1
ATOM 742 N N . THR A 1 103 ? -9.814 -1.364 -7.134 1.00 97.62 103 THR A N 1
ATOM 743 C CA . THR A 1 103 ? -9.091 -2.170 -8.126 1.00 97.62 103 THR A CA 1
ATOM 744 C C . THR A 1 103 ? -7.767 -1.552 -8.565 1.00 97.62 103 THR A C 1
ATOM 746 O O . THR A 1 103 ? -6.917 -2.265 -9.088 1.00 97.62 103 THR A O 1
ATOM 749 N N . GLY A 1 104 ? -7.595 -0.236 -8.397 1.00 95.06 104 GLY A N 1
ATOM 750 C CA . GLY A 1 104 ? -6.582 0.494 -9.158 1.00 95.06 104 GLY A CA 1
ATOM 751 C C . GLY A 1 104 ? -6.732 0.218 -10.661 1.00 95.06 104 GLY A C 1
ATOM 752 O O . GLY A 1 104 ? -7.841 -0.051 -11.138 1.00 95.06 104 GLY A O 1
ATOM 753 N N . ASP A 1 105 ? -5.611 0.226 -11.379 1.00 92.62 105 ASP A N 1
ATOM 754 C CA . ASP A 1 105 ? -5.540 -0.293 -12.745 1.00 92.62 105 ASP A CA 1
ATOM 755 C C . ASP A 1 105 ? -5.395 -1.823 -12.697 1.00 92.62 105 ASP A C 1
ATOM 757 O O . ASP A 1 105 ? -4.432 -2.343 -12.126 1.00 92.62 105 ASP A O 1
ATOM 761 N N . CYS A 1 106 ? -6.343 -2.550 -13.294 1.00 93.88 106 CYS A N 1
ATOM 762 C CA . CYS A 1 106 ? -6.377 -4.014 -13.292 1.00 93.88 106 CYS A CA 1
ATOM 763 C C . CYS A 1 106 ? -6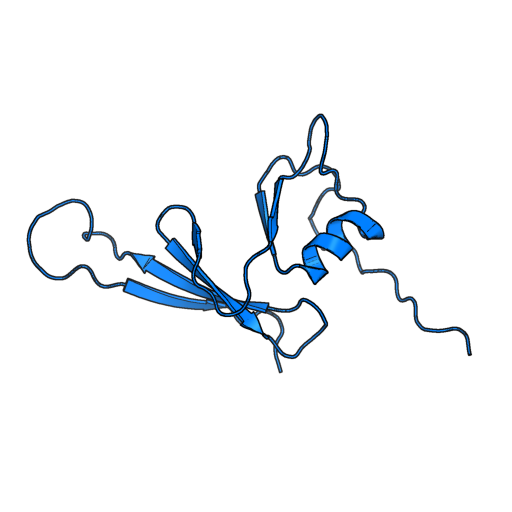.737 -4.599 -14.668 1.00 93.88 106 CYS A C 1
ATOM 765 O O . CYS A 1 106 ? -7.284 -3.894 -15.521 1.00 93.88 106 CYS A O 1
ATOM 767 N N . ARG A 1 107 ? -6.445 -5.889 -14.880 1.00 88.19 107 ARG A N 1
ATOM 768 C CA . ARG A 1 107 ? -6.800 -6.632 -16.101 1.00 88.19 107 ARG A CA 1
ATOM 769 C C . ARG A 1 107 ? -7.419 -7.992 -15.812 1.00 88.19 107 ARG A C 1
ATOM 771 O O . ARG A 1 107 ? -6.807 -8.759 -15.033 1.00 88.19 107 ARG A O 1
#

pLDDT: mean 86.31, std 18.43, range [35.12, 98.62]